Protein AF-A0A392SIB7-F1 (afdb_monomer_lite)

Foldseek 3Di:
DDDPQPPHDDPAAEDEDPDDPPFADPPPDDDDDYHGDVVVVVCCVPPNDDDDPVRVVVVVVVVVVVVVVVD

Radius of gyration: 14.34 Å; chains: 1; bounding box: 36×32×30 Å

InterPro domains:
  IPR002498 Phosphatidylinositol-4-phosphate 4/5-kinase, core [PF01504] (1-71)
  IPR002498 Phosphatidylinositol-4-phosphate 4/5-kinase, core [PS51455] (1-71)
  IPR027483 Phosphatidylinositol-4-phosphate 4/5-kinase, C-terminal domain superfamily [G3DSA:3.30.810.10] (4-71)

pLDDT: mean 93.55, std 6.92, range [68.25, 98.62]

Structure (mmCIF, N/CA/C/O backbone):
data_AF-A0A392SIB7-F1
#
_entry.id   AF-A0A392SIB7-F1
#
loop_
_atom_site.group_PDB
_atom_site.id
_atom_site.type_symbol
_atom_site.label_atom_id
_atom_site.label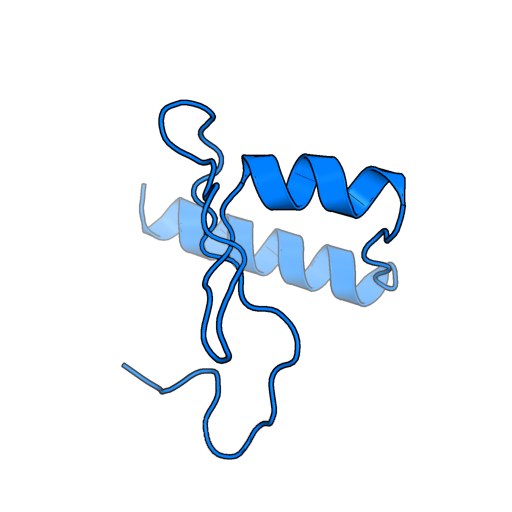_alt_id
_atom_site.label_comp_id
_atom_site.label_asym_id
_atom_site.label_entity_id
_atom_site.label_seq_id
_atom_site.pdbx_PDB_ins_code
_atom_site.Cartn_x
_atom_site.Cartn_y
_atom_site.Cartn_z
_atom_site.occupancy
_atom_site.B_iso_or_equiv
_atom_site.auth_seq_id
_atom_site.auth_comp_id
_atom_site.auth_asym_id
_atom_site.auth_atom_id
_atom_site.pdbx_PDB_model_num
ATOM 1 N N . MET A 1 1 ? -1.472 -19.856 -4.391 1.00 83.19 1 MET A N 1
ATOM 2 C CA . MET A 1 1 ? -1.131 -18.498 -3.914 1.00 83.19 1 MET A CA 1
ATOM 3 C C . MET A 1 1 ? -1.439 -18.439 -2.425 1.00 83.19 1 MET A C 1
ATOM 5 O O . MET A 1 1 ? -2.455 -18.996 -2.024 1.00 83.19 1 MET A O 1
ATOM 9 N N . GLU A 1 2 ? -0.550 -17.871 -1.611 1.00 94.38 2 GLU A N 1
ATOM 10 C CA . GLU A 1 2 ? -0.714 -17.813 -0.150 1.00 94.38 2 GLU A CA 1
ATOM 11 C C . GLU A 1 2 ? -1.681 -16.696 0.275 1.00 94.38 2 GLU A C 1
ATOM 13 O O . GLU A 1 2 ? -1.798 -15.671 -0.396 1.00 94.38 2 GLU A O 1
ATOM 18 N N . ASN A 1 3 ? -2.370 -16.878 1.407 1.00 94.50 3 ASN A N 1
ATOM 19 C CA . ASN A 1 3 ? -3.220 -15.837 1.986 1.00 94.50 3 ASN A CA 1
ATOM 20 C C . ASN A 1 3 ? -2.377 -14.873 2.835 1.00 94.50 3 ASN A C 1
ATOM 22 O O . ASN A 1 3 ? -1.990 -15.205 3.957 1.00 94.50 3 ASN A O 1
ATOM 26 N N . LEU A 1 4 ? -2.169 -13.655 2.324 1.00 94.19 4 LEU A N 1
ATOM 27 C CA . LEU A 1 4 ? -1.383 -12.599 2.979 1.00 94.19 4 LEU A CA 1
ATOM 28 C C . LEU A 1 4 ? -1.919 -12.174 4.360 1.00 94.19 4 LEU A C 1
ATOM 30 O O . LEU A 1 4 ? -1.168 -11.630 5.169 1.00 94.19 4 LEU A O 1
ATOM 34 N N . PHE A 1 5 ? -3.200 -12.415 4.651 1.00 94.44 5 PHE A N 1
ATOM 35 C CA . PHE A 1 5 ? -3.873 -11.977 5.879 1.00 94.44 5 PHE A CA 1
ATOM 36 C C . PHE A 1 5 ? -4.259 -13.133 6.812 1.00 94.44 5 PHE A C 1
ATOM 38 O O . PHE A 1 5 ? -5.029 -12.940 7.755 1.00 94.44 5 PHE A O 1
ATOM 45 N N . TYR A 1 6 ? -3.738 -14.343 6.585 1.00 95.50 6 TYR A N 1
ATOM 46 C CA . TYR A 1 6 ? -4.118 -15.518 7.368 1.00 95.50 6 TYR A CA 1
ATOM 47 C C . TYR A 1 6 ? -3.920 -15.312 8.881 1.00 95.50 6 TYR A C 1
ATOM 49 O O . TYR A 1 6 ? -2.820 -15.011 9.347 1.00 95.50 6 TYR A O 1
ATOM 57 N N . LYS A 1 7 ? -5.005 -15.487 9.654 1.00 95.94 7 LYS A N 1
ATOM 58 C CA . LYS A 1 7 ? -5.058 -15.292 11.119 1.00 95.94 7 LYS A CA 1
ATOM 59 C C . LYS A 1 7 ? -4.548 -13.919 11.596 1.00 95.94 7 LYS A C 1
ATOM 61 O O . LYS A 1 7 ? -4.070 -13.791 12.723 1.00 95.94 7 LYS A O 1
ATOM 66 N N . ARG A 1 8 ? -4.653 -12.876 10.765 1.00 93.94 8 ARG A N 1
ATOM 67 C CA . ARG A 1 8 ? -4.344 -11.486 11.135 1.00 93.94 8 ARG A CA 1
ATOM 68 C C . ARG A 1 8 ? -5.616 -10.642 11.117 1.00 93.94 8 ARG A C 1
ATOM 70 O O . ARG A 1 8 ? -6.440 -10.782 10.223 1.00 93.94 8 ARG A O 1
ATOM 77 N N . ASN A 1 9 ? -5.752 -9.738 12.086 1.00 92.88 9 ASN A N 1
ATOM 78 C CA . ASN A 1 9 ? -6.782 -8.702 12.056 1.00 92.88 9 ASN A CA 1
ATOM 79 C C . ASN A 1 9 ? -6.199 -7.447 11.389 1.00 92.88 9 ASN A C 1
ATOM 81 O O . ASN A 1 9 ? -5.276 -6.832 11.928 1.00 92.88 9 ASN A O 1
ATOM 85 N N . ILE A 1 10 ? -6.693 -7.108 10.199 1.00 92.50 10 ILE A N 1
ATOM 86 C CA . ILE A 1 10 ? -6.172 -6.019 9.370 1.00 92.50 10 ILE A CA 1
ATOM 87 C C . ILE A 1 10 ? -7.145 -4.844 9.413 1.00 92.50 10 ILE A C 1
ATOM 89 O O . ILE A 1 10 ? -8.274 -4.941 8.950 1.00 92.50 10 ILE A O 1
ATOM 93 N N . SER A 1 11 ? -6.690 -3.709 9.947 1.00 90.25 11 SER A N 1
ATOM 94 C CA . SER A 1 11 ? -7.542 -2.523 10.125 1.00 90.25 11 SER A CA 1
ATOM 95 C C . SER A 1 11 ? -7.810 -1.742 8.835 1.00 90.25 11 SER A C 1
ATOM 97 O O . SER A 1 11 ? -8.775 -0.984 8.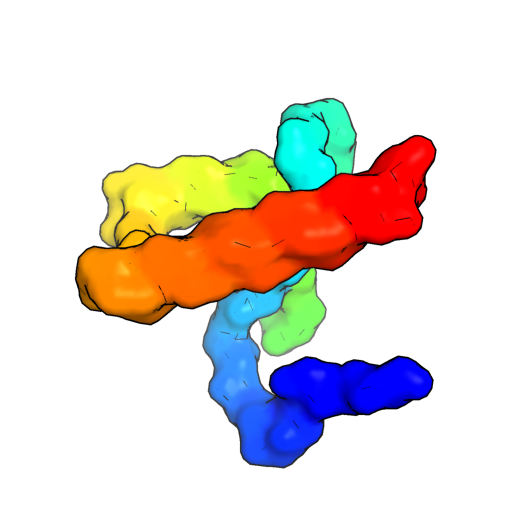768 1.00 90.25 11 SER A O 1
ATOM 99 N N . ARG A 1 12 ? -6.932 -1.866 7.832 1.00 90.81 12 ARG A N 1
ATOM 100 C CA . ARG A 1 12 ? -6.987 -1.134 6.561 1.00 90.81 12 ARG A CA 1
ATOM 101 C C . ARG A 1 12 ? -6.376 -1.983 5.451 1.00 90.81 12 ARG A C 1
ATOM 103 O O . ARG A 1 12 ? -5.247 -2.444 5.601 1.00 90.81 12 ARG A O 1
ATOM 110 N N . VAL A 1 13 ? -7.093 -2.135 4.342 1.00 93.81 13 VAL A N 1
ATOM 111 C CA . VAL A 1 13 ? -6.630 -2.860 3.152 1.00 93.81 13 VAL A CA 1
ATOM 112 C C . VAL A 1 13 ? -6.624 -1.909 1.964 1.00 93.81 13 VAL A C 1
ATOM 114 O O . VAL A 1 13 ? -7.579 -1.152 1.780 1.00 93.81 13 VAL A O 1
ATOM 117 N N . TYR A 1 14 ? -5.554 -1.963 1.171 1.00 95.38 14 TYR A N 1
ATOM 118 C CA . TYR A 1 14 ? -5.441 -1.231 -0.084 1.00 95.38 14 TYR A CA 1
ATOM 119 C C . TYR A 1 14 ? -5.142 -2.191 -1.234 1.00 95.38 14 TYR A C 1
ATOM 121 O O . TYR A 1 14 ? -4.284 -3.061 -1.093 1.00 95.38 14 TYR A O 1
ATOM 129 N N . ASP A 1 15 ? -5.823 -2.000 -2.359 1.00 96.12 15 ASP A N 1
ATOM 130 C CA . ASP A 1 15 ? -5.409 -2.508 -3.667 1.00 96.12 15 ASP A CA 1
ATOM 131 C C . ASP A 1 15 ? -4.772 -1.338 -4.421 1.00 96.12 15 ASP A C 1
ATOM 133 O O . ASP A 1 15 ? -5.405 -0.296 -4.580 1.00 96.12 15 ASP A O 1
ATOM 137 N N . LEU A 1 16 ? -3.520 -1.481 -4.852 1.00 97.50 16 LEU A N 1
ATOM 138 C CA . LEU A 1 16 ? -2.730 -0.399 -5.441 1.00 97.50 16 LEU A CA 1
ATOM 139 C C . LEU A 1 16 ? -2.209 -0.827 -6.807 1.00 97.50 16 LEU A C 1
ATOM 141 O O . LEU A 1 16 ? -1.675 -1.924 -6.959 1.00 97.50 16 LEU A O 1
ATOM 145 N N 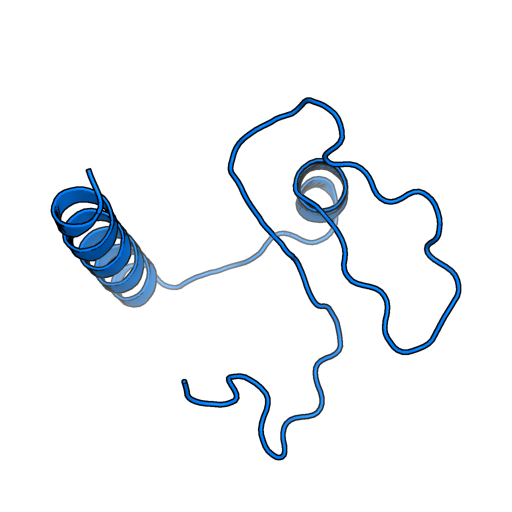. LYS A 1 17 ? -2.349 0.056 -7.794 1.00 96.75 17 LYS A N 1
ATOM 146 C CA . LYS A 1 17 ? -1.897 -0.174 -9.174 1.00 96.75 17 LYS A CA 1
ATOM 147 C C . LYS A 1 17 ? -0.982 0.925 -9.708 1.00 96.75 17 LYS A C 1
ATOM 149 O O . LYS A 1 17 ? -0.459 0.778 -10.805 1.00 96.75 17 LYS A O 1
ATOM 154 N N . GLY A 1 18 ? -0.813 2.029 -8.983 1.00 95.75 18 GLY A N 1
ATOM 155 C CA . GLY A 1 18 ? -0.003 3.173 -9.409 1.00 95.75 18 GLY A CA 1
ATOM 156 C C . GLY A 1 18 ? -0.623 3.998 -10.541 1.00 95.75 18 GLY A C 1
ATOM 157 O O . GLY A 1 18 ? 0.045 4.861 -11.098 1.00 95.75 18 GLY A O 1
ATOM 158 N N . SER A 1 19 ? -1.887 3.747 -10.889 1.00 95.75 19 SER A N 1
ATOM 159 C CA . SER A 1 19 ? -2.652 4.537 -11.861 1.00 95.75 19 SER A CA 1
ATOM 160 C C . SER A 1 19 ? -3.677 5.420 -11.148 1.00 95.75 19 SER A C 1
ATOM 162 O O . SER A 1 19 ? -4.032 5.165 -10.000 1.00 95.75 19 SER A O 1
ATOM 164 N N . GLU A 1 20 ? -4.167 6.459 -11.825 1.00 91.81 20 GLU A N 1
ATOM 165 C CA . GLU A 1 20 ? -5.126 7.407 -11.232 1.00 91.81 20 GLU A CA 1
ATOM 166 C C . GLU A 1 20 ? -6.575 7.120 -11.652 1.00 91.81 20 GLU A C 1
ATOM 168 O O . GLU A 1 20 ? -7.515 7.214 -10.858 1.00 91.81 20 GLU A O 1
ATOM 173 N N . ARG A 1 2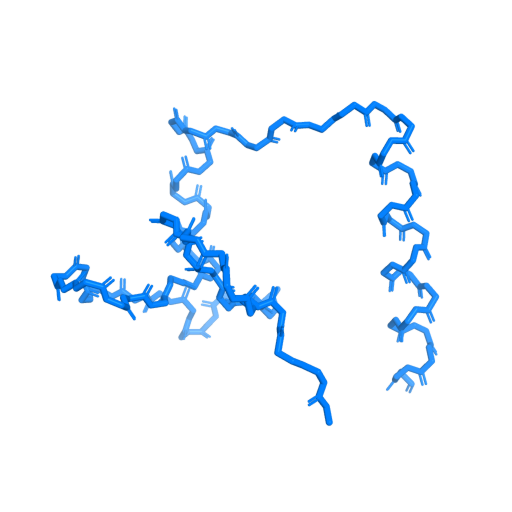1 ? -6.779 6.731 -12.916 1.00 96.19 21 ARG A N 1
ATOM 174 C CA . ARG A 1 21 ? -8.118 6.539 -13.481 1.00 96.19 21 ARG A CA 1
ATOM 175 C C . ARG A 1 21 ? -8.841 5.374 -12.807 1.00 96.19 21 ARG A C 1
ATOM 177 O O . ARG A 1 21 ? -8.346 4.252 -12.802 1.00 96.19 21 ARG A O 1
ATOM 184 N N . SER A 1 22 ? -10.054 5.628 -12.312 1.00 94.56 22 SER A N 1
ATOM 185 C CA . SER A 1 22 ? -10.903 4.617 -11.658 1.00 94.56 22 SER A CA 1
ATOM 186 C C . SER A 1 22 ? -10.253 3.975 -10.423 1.00 94.56 22 SER A C 1
ATOM 188 O O . SER A 1 22 ? -10.547 2.828 -10.091 1.00 94.56 22 SER A O 1
ATOM 190 N N . ARG A 1 23 ? -9.373 4.711 -9.730 1.00 96.94 23 ARG A N 1
ATOM 191 C CA . ARG A 1 23 ? -8.678 4.253 -8.517 1.00 96.94 23 ARG A CA 1
ATOM 192 C C . ARG A 1 23 ? -9.133 4.980 -7.250 1.00 96.94 23 ARG A C 1
ATOM 194 O O . ARG A 1 23 ? -8.329 5.235 -6.359 1.00 96.94 23 ARG A O 1
ATOM 201 N N . TYR A 1 24 ? -10.428 5.285 -7.152 1.00 95.44 24 TYR A N 1
ATOM 202 C CA . TYR A 1 24 ? -11.070 5.809 -5.943 1.00 95.44 24 TYR A CA 1
ATOM 203 C C . TYR A 1 24 ? -12.264 4.937 -5.557 1.00 95.44 24 TYR A C 1
ATOM 205 O O . TYR A 1 24 ? -13.131 4.681 -6.391 1.00 95.44 24 TYR A O 1
ATOM 213 N N . ASN A 1 25 ? -12.316 4.497 -4.301 1.00 94.19 25 ASN A N 1
ATOM 214 C CA . ASN A 1 25 ? -13.488 3.846 -3.733 1.00 94.19 25 ASN A CA 1
ATOM 215 C C . ASN A 1 25 ? -14.253 4.847 -2.854 1.00 94.19 25 ASN A C 1
ATOM 217 O O . ASN A 1 25 ? -13.737 5.281 -1.821 1.00 94.19 25 ASN A O 1
ATOM 221 N N . ALA A 1 26 ? -15.461 5.220 -3.284 1.00 91.38 26 ALA A N 1
ATOM 222 C CA . ALA A 1 26 ? -16.334 6.146 -2.560 1.00 91.38 26 ALA A CA 1
ATOM 223 C C . ALA A 1 26 ? -17.126 5.458 -1.437 1.00 91.38 26 ALA A C 1
ATOM 225 O O . ALA A 1 26 ? -17.467 6.102 -0.443 1.00 91.38 26 ALA A O 1
ATOM 226 N N . ASP A 1 27 ? -17.389 4.154 -1.565 1.00 85.94 27 ASP A N 1
ATOM 227 C CA . ASP A 1 27 ? -18.076 3.403 -0.524 1.00 85.94 27 ASP A CA 1
ATOM 228 C C . ASP A 1 27 ? -17.085 3.013 0.571 1.00 85.94 27 ASP A C 1
ATOM 230 O O . ASP A 1 27 ? -16.317 2.049 0.494 1.00 85.94 27 ASP A O 1
ATOM 234 N N . THR A 1 28 ? -17.095 3.830 1.616 1.00 74.88 28 THR A N 1
ATOM 235 C CA . THR A 1 28 ? -16.273 3.623 2.799 1.00 74.88 28 THR A CA 1
ATOM 236 C C . THR A 1 28 ? -17.063 3.022 3.961 1.00 74.88 28 THR A C 1
ATOM 238 O O . THR A 1 28 ? -16.532 2.937 5.074 1.00 74.88 28 THR A O 1
ATOM 241 N N . THR A 1 29 ? -18.293 2.566 3.723 1.00 73.25 29 THR A N 1
ATOM 242 C CA . THR A 1 29 ? -19.184 2.025 4.748 1.00 73.25 29 THR A CA 1
ATOM 243 C C . THR A 1 29 ? -19.153 0.495 4.723 1.00 73.25 29 THR A C 1
ATOM 245 O O . THR A 1 29 ? -19.540 -0.137 3.754 1.00 73.25 29 THR A O 1
ATOM 248 N N . GLY A 1 30 ? -18.614 -0.133 5.773 1.00 70.69 30 GLY A N 1
ATOM 249 C CA . GLY A 1 30 ? -18.533 -1.597 5.867 1.00 70.69 30 GLY A CA 1
ATOM 250 C C . GLY A 1 30 ? -17.252 -2.119 6.518 1.00 70.69 30 GLY A C 1
ATOM 251 O O . GLY A 1 30 ? -16.243 -1.419 6.617 1.00 70.69 30 GLY A O 1
ATOM 252 N N . THR A 1 31 ? -17.301 -3.372 6.973 1.00 68.25 31 THR A N 1
ATOM 253 C CA . THR A 1 31 ? -16.244 -4.038 7.757 1.00 68.25 31 THR A CA 1
ATOM 254 C C . THR A 1 31 ? -15.065 -4.560 6.929 1.00 68.25 31 THR A C 1
ATOM 256 O O . THR A 1 31 ? -13.984 -4.710 7.483 1.00 68.25 31 THR A O 1
ATOM 259 N N . ASN A 1 32 ? -15.226 -4.777 5.617 1.00 68.25 32 ASN A N 1
ATOM 260 C CA . ASN A 1 32 ? -14.208 -5.385 4.738 1.00 68.25 32 ASN A CA 1
ATOM 261 C C . ASN A 1 32 ? -13.913 -4.555 3.474 1.00 68.25 32 ASN A C 1
ATOM 263 O O . ASN A 1 32 ? -13.706 -5.099 2.390 1.00 68.25 32 ASN A O 1
ATOM 267 N N . LYS A 1 33 ? -13.917 -3.224 3.581 1.00 87.38 33 LYS A N 1
ATOM 268 C CA . LYS A 1 33 ? -13.651 -2.363 2.422 1.00 87.38 33 LYS A CA 1
ATOM 269 C C . LYS A 1 33 ? -12.184 -2.415 1.990 1.00 87.38 33 LYS A C 1
ATOM 271 O O . LYS A 1 33 ? -11.270 -2.310 2.812 1.00 87.38 33 LYS A O 1
ATOM 276 N N . VAL A 1 34 ? -11.976 -2.496 0.680 1.00 93.38 34 VAL A N 1
ATOM 277 C CA . VAL A 1 34 ? -10.665 -2.328 0.047 1.00 93.38 34 VAL A CA 1
ATOM 278 C C . VAL A 1 34 ? -10.595 -0.917 -0.527 1.00 93.38 34 VAL A C 1
ATOM 280 O O . VAL A 1 34 ? -11.432 -0.519 -1.337 1.00 93.38 34 VAL A O 1
ATOM 283 N N . MET A 1 35 ? -9.623 -0.142 -0.060 1.00 95.25 35 MET A N 1
ATOM 284 C CA . MET A 1 35 ? -9.350 1.212 -0.541 1.00 95.25 35 MET A CA 1
ATOM 285 C C . MET A 1 35 ? -8.397 1.165 -1.734 1.00 95.25 35 MET A C 1
ATOM 287 O O . MET A 1 35 ? -7.649 0.204 -1.897 1.00 95.25 35 MET A O 1
ATOM 291 N N . LEU A 1 36 ? -8.415 2.205 -2.562 1.00 96.69 36 LEU A N 1
ATOM 292 C CA . LEU A 1 36 ? -7.610 2.267 -3.781 1.00 96.69 36 LEU A CA 1
ATOM 293 C C . LEU A 1 36 ? -6.553 3.381 -3.701 1.00 96.69 36 LEU A C 1
ATOM 295 O O . LEU A 1 36 ? -6.386 4.032 -2.666 1.00 96.69 36 LEU A O 1
ATOM 299 N N . ASP A 1 37 ? -5.826 3.593 -4.793 1.00 97.31 37 ASP A N 1
ATOM 300 C CA . ASP A 1 37 ? -4.688 4.512 -4.889 1.00 97.31 37 ASP A CA 1
ATOM 301 C C . ASP A 1 37 ? -5.041 5.950 -4.474 1.00 97.31 37 ASP A C 1
ATOM 303 O O . ASP A 1 37 ? -4.346 6.550 -3.653 1.00 97.31 37 ASP A O 1
ATOM 307 N N . MET A 1 38 ? -6.166 6.489 -4.953 1.00 96.50 38 MET A N 1
ATOM 308 C CA . MET A 1 38 ? -6.587 7.854 -4.618 1.00 96.50 38 MET A CA 1
ATOM 309 C C . MET A 1 38 ? -7.012 7.979 -3.147 1.00 96.50 38 MET A C 1
ATOM 311 O O . MET A 1 38 ? -6.698 8.976 -2.499 1.00 96.50 38 MET A O 1
ATOM 315 N N . ASN A 1 39 ? -7.637 6.941 -2.574 1.00 95.44 39 ASN A N 1
ATOM 316 C CA . ASN A 1 39 ? -7.943 6.912 -1.138 1.00 95.44 39 ASN A CA 1
ATOM 317 C C . ASN A 1 39 ? -6.659 6.908 -0.286 1.00 95.44 39 ASN A C 1
ATOM 319 O O . ASN A 1 39 ? -6.620 7.516 0.788 1.00 95.44 39 ASN A O 1
ATOM 323 N N . LEU A 1 40 ? -5.604 6.219 -0.744 1.00 96.00 40 LEU A N 1
ATOM 324 C CA . LEU A 1 40 ? -4.307 6.217 -0.068 1.00 96.00 40 LEU A CA 1
ATOM 325 C C . LEU A 1 40 ? -3.673 7.611 -0.100 1.00 96.00 40 LEU A C 1
ATOM 327 O O . LEU A 1 40 ? -3.225 8.084 0.944 1.00 96.00 40 LEU A O 1
ATOM 331 N N . LEU A 1 41 ? -3.677 8.288 -1.252 1.00 95.50 41 LEU A N 1
ATOM 332 C CA . LEU A 1 41 ? -3.135 9.645 -1.384 1.00 95.50 41 LEU A CA 1
ATOM 333 C C . LEU A 1 41 ? -3.813 10.640 -0.435 1.00 95.50 41 LEU A C 1
ATOM 335 O O . LEU A 1 41 ? -3.131 11.436 0.211 1.00 95.50 41 LEU A O 1
ATOM 339 N N . GLU A 1 42 ? -5.137 10.572 -0.296 1.00 95.00 42 GLU A N 1
ATOM 340 C CA . GLU A 1 42 ? -5.879 11.380 0.679 1.00 95.00 42 GLU A CA 1
ATOM 341 C C . GLU A 1 42 ? -5.499 11.026 2.120 1.00 95.00 42 GLU A C 1
ATOM 343 O O . GLU A 1 42 ? -5.240 11.909 2.941 1.00 95.00 42 GLU A O 1
ATOM 348 N N . THR A 1 43 ? -5.411 9.729 2.424 1.00 94.94 43 THR A N 1
ATOM 349 C CA . THR A 1 43 ? -5.089 9.245 3.770 1.00 94.94 43 THR A CA 1
ATOM 350 C C . THR A 1 43 ? -3.690 9.672 4.204 1.00 94.94 43 THR A C 1
ATOM 352 O O . THR A 1 43 ? -3.514 10.094 5.346 1.00 94.94 43 THR A O 1
ATOM 355 N N . LEU A 1 44 ? -2.693 9.617 3.316 1.00 95.62 44 LEU A N 1
ATOM 356 C CA . LEU A 1 44 ? -1.302 9.952 3.638 1.00 95.62 44 LEU A CA 1
ATOM 357 C C . LEU A 1 44 ? -1.113 11.413 4.069 1.00 95.62 44 LEU A C 1
ATOM 359 O O . LEU A 1 44 ? -0.176 11.692 4.813 1.00 95.62 44 LEU A O 1
ATOM 363 N N . ARG A 1 45 ? -2.020 12.325 3.685 1.00 94.75 45 ARG A N 1
ATOM 364 C CA . ARG A 1 45 ? -1.997 13.733 4.130 1.00 94.75 45 ARG A CA 1
ATOM 365 C C . ARG A 1 45 ? -2.199 13.882 5.637 1.00 94.75 45 ARG A C 1
ATOM 367 O O . ARG A 1 45 ? -1.704 14.834 6.226 1.00 94.75 45 ARG A O 1
ATOM 374 N N . THR A 1 46 ? -2.934 12.958 6.255 1.00 95.31 46 THR A N 1
ATOM 375 C CA . THR A 1 46 ? -3.277 13.014 7.687 1.00 95.31 46 THR A CA 1
ATOM 376 C C . THR A 1 46 ? -2.700 11.848 8.487 1.00 95.31 46 THR A C 1
ATOM 378 O O . THR A 1 46 ? -2.495 11.962 9.692 1.00 95.31 46 THR A O 1
ATOM 381 N N . LYS A 1 47 ? -2.438 10.711 7.833 1.00 94.25 47 LYS A N 1
ATOM 382 C CA . LYS A 1 47 ? -1.981 9.452 8.435 1.00 94.25 47 LYS A CA 1
ATOM 383 C C . LYS A 1 47 ? -0.870 8.829 7.575 1.00 94.25 47 LYS A C 1
ATOM 385 O O . LYS A 1 47 ? -1.115 7.813 6.917 1.00 94.25 47 LYS A O 1
ATOM 390 N N . PRO A 1 48 ? 0.334 9.426 7.554 1.00 94.88 48 PRO A N 1
ATOM 391 C CA . PRO A 1 48 ? 1.464 8.906 6.789 1.00 94.88 48 PRO A CA 1
ATOM 392 C C . PRO A 1 48 ? 1.879 7.498 7.241 1.00 94.88 48 PRO A C 1
ATOM 394 O O . PRO A 1 48 ? 1.723 7.121 8.405 1.00 94.88 48 PRO A O 1
ATOM 397 N N . ILE A 1 49 ? 2.437 6.721 6.310 1.00 94.44 49 ILE A N 1
ATOM 398 C CA . ILE A 1 49 ? 3.033 5.410 6.591 1.00 94.44 49 ILE A CA 1
ATOM 399 C C . ILE A 1 49 ? 4.529 5.612 6.820 1.00 94.44 49 ILE A C 1
ATOM 401 O O . ILE A 1 49 ? 5.266 5.975 5.904 1.00 94.44 49 ILE A O 1
ATOM 405 N N . PHE A 1 50 ? 4.981 5.360 8.044 1.00 95.19 50 PHE A N 1
ATOM 406 C CA . PHE A 1 50 ? 6.393 5.456 8.394 1.00 95.19 50 PHE A CA 1
ATOM 407 C C . PHE A 1 50 ? 7.092 4.111 8.228 1.00 95.19 50 PHE A C 1
ATOM 409 O O . PHE A 1 50 ? 6.579 3.069 8.635 1.00 95.19 50 PHE A O 1
ATOM 416 N N . LEU A 1 51 ? 8.298 4.146 7.666 1.00 96.31 51 LEU A N 1
ATOM 417 C CA . LEU A 1 51 ? 9.138 2.971 7.487 1.00 96.31 51 LEU A CA 1
ATOM 418 C C . LEU A 1 51 ? 10.588 3.324 7.812 1.00 96.31 51 LEU A C 1
ATOM 420 O O . LEU A 1 51 ? 11.116 4.328 7.336 1.00 96.31 51 LEU A O 1
ATOM 424 N N . GLY A 1 52 ? 11.251 2.484 8.608 1.00 98.25 52 GLY A N 1
ATOM 425 C CA . GLY A 1 52 ? 12.675 2.653 8.896 1.00 98.25 52 GLY A CA 1
ATOM 426 C C . GLY A 1 52 ? 13.525 2.531 7.627 1.00 98.25 52 GLY A C 1
ATOM 427 O O . GLY A 1 52 ? 13.219 1.737 6.735 1.00 98.25 52 GLY A O 1
ATOM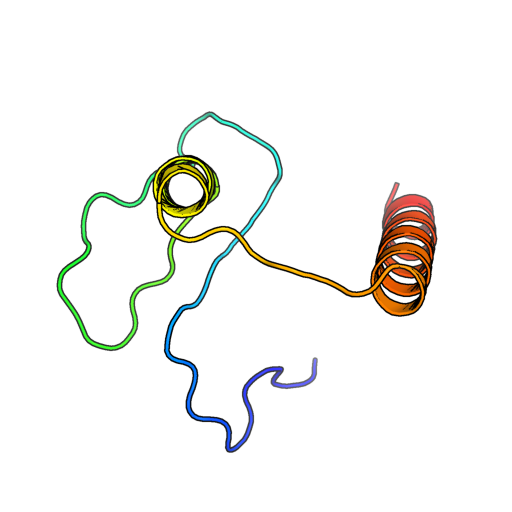 428 N N . SER A 1 53 ? 14.637 3.266 7.557 1.00 98.25 53 SER A N 1
ATOM 429 C CA . SER A 1 53 ? 15.473 3.370 6.347 1.00 98.25 53 SER A CA 1
ATOM 430 C C . SER A 1 53 ? 15.939 2.015 5.794 1.00 98.25 53 SER A C 1
ATOM 432 O O . SER A 1 53 ? 15.919 1.787 4.585 1.00 98.25 53 SER A O 1
ATOM 434 N N . ARG A 1 54 ? 16.314 1.073 6.672 1.00 98.31 54 ARG A N 1
ATOM 435 C CA . ARG A 1 54 ? 16.720 -0.285 6.276 1.00 98.31 54 ARG A CA 1
ATOM 436 C C . ARG A 1 54 ? 15.564 -1.086 5.676 1.00 98.31 54 ARG A C 1
ATOM 438 O O . ARG A 1 54 ? 15.781 -1.812 4.710 1.00 98.31 54 ARG A O 1
ATOM 445 N N . ALA A 1 55 ? 14.368 -0.980 6.251 1.00 98.31 55 ALA A N 1
ATOM 446 C CA . ALA A 1 55 ? 13.191 -1.691 5.762 1.00 98.31 55 ALA A CA 1
ATOM 447 C C . ALA A 1 55 ? 12.718 -1.108 4.423 1.00 98.31 55 ALA A C 1
ATOM 449 O O . ALA A 1 55 ? 12.443 -1.875 3.506 1.00 98.31 55 ALA A O 1
ATOM 450 N N . LYS A 1 56 ? 12.754 0.224 4.274 1.00 98.06 56 LYS A N 1
ATOM 451 C CA . LYS A 1 56 ? 12.457 0.918 3.013 1.00 98.06 56 LYS A CA 1
ATOM 452 C C . LYS A 1 56 ? 13.335 0.422 1.865 1.00 98.06 56 LYS A C 1
ATOM 454 O O . LYS A 1 56 ? 12.803 -0.064 0.876 1.00 98.06 56 LYS A O 1
ATOM 459 N N . ARG A 1 57 ? 14.661 0.401 2.050 1.00 98.38 57 ARG A N 1
ATOM 460 C CA . ARG A 1 57 ? 15.589 -0.109 1.022 1.00 98.38 57 ARG A CA 1
ATOM 461 C C . ARG A 1 57 ? 15.331 -1.567 0.636 1.00 98.38 57 ARG A C 1
ATOM 463 O O . ARG A 1 57 ? 15.505 -1.931 -0.522 1.00 98.38 57 ARG A O 1
ATOM 470 N N . LYS A 1 58 ? 14.970 -2.421 1.603 1.00 98.62 58 LYS A N 1
ATOM 471 C CA . LYS A 1 58 ? 14.645 -3.829 1.326 1.00 98.62 58 LYS A CA 1
ATOM 472 C C . LYS A 1 58 ? 13.368 -3.951 0.497 1.00 98.62 58 LYS A C 1
ATOM 474 O O . LYS A 1 58 ? 13.366 -4.712 -0.462 1.00 98.62 58 LYS A O 1
ATOM 479 N N . LEU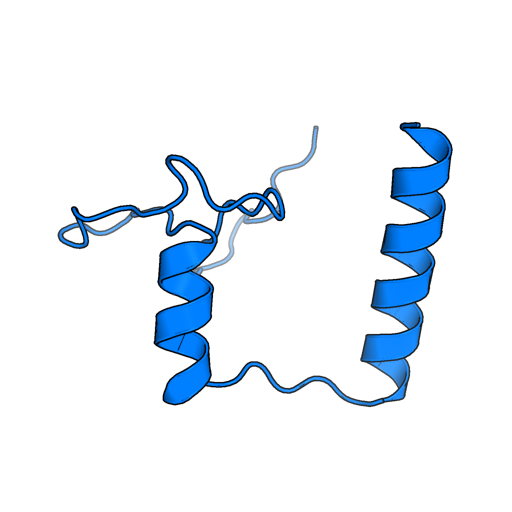 A 1 59 ? 12.328 -3.202 0.863 1.00 98.12 59 LEU A N 1
ATOM 480 C CA . LEU A 1 59 ? 11.057 -3.190 0.147 1.00 98.12 59 LEU A CA 1
ATOM 481 C C . LEU A 1 59 ? 11.238 -2.696 -1.292 1.00 98.12 59 LEU A C 1
ATOM 483 O O . LEU A 1 59 ? 10.830 -3.383 -2.215 1.00 98.12 59 LEU A O 1
ATOM 487 N N . GLU A 1 60 ? 11.906 -1.558 -1.483 1.00 98.12 60 GLU A N 1
ATOM 488 C CA . GLU A 1 60 ? 12.159 -0.986 -2.814 1.00 98.12 60 GLU A CA 1
ATOM 489 C C . GLU A 1 60 ? 12.939 -1.952 -3.711 1.00 98.12 60 GLU A C 1
ATOM 491 O O . GLU A 1 60 ? 12.581 -2.137 -4.869 1.00 98.12 60 GLU A O 1
ATOM 496 N N . ARG A 1 61 ? 13.966 -2.622 -3.170 1.00 98.56 61 ARG A N 1
ATOM 497 C CA . ARG A 1 61 ? 14.730 -3.627 -3.921 1.00 98.56 61 ARG A CA 1
ATOM 498 C C . ARG A 1 61 ? 13.884 -4.844 -4.296 1.00 98.56 61 ARG A C 1
ATOM 500 O O . ARG A 1 61 ? 14.016 -5.329 -5.412 1.00 98.56 61 ARG A O 1
ATOM 507 N N . ALA A 1 62 ? 13.063 -5.349 -3.375 1.00 98.50 62 ALA A N 1
ATOM 508 C CA . ALA A 1 62 ? 12.187 -6.484 -3.654 1.00 98.50 62 ALA A CA 1
ATOM 509 C C . ALA A 1 62 ? 11.175 -6.131 -4.752 1.00 98.50 62 ALA A C 1
ATOM 511 O O . ALA A 1 62 ? 11.109 -6.828 -5.755 1.00 98.50 62 ALA A O 1
ATOM 512 N N . VAL A 1 63 ? 10.493 -4.986 -4.618 1.00 97.81 63 VAL A N 1
ATOM 513 C CA . VAL A 1 63 ? 9.539 -4.496 -5.624 1.00 97.81 63 VAL A CA 1
ATOM 514 C C . VAL A 1 63 ? 10.214 -4.316 -6.980 1.00 97.81 63 VAL A C 1
ATOM 516 O O . VAL A 1 63 ? 9.672 -4.784 -7.969 1.00 97.81 63 VAL A O 1
ATOM 519 N N . TRP A 1 64 ? 11.401 -3.699 -7.034 1.00 98.38 64 TRP A N 1
ATOM 520 C CA . TRP A 1 64 ? 12.144 -3.521 -8.286 1.00 98.38 64 TRP A CA 1
ATOM 521 C C . TRP A 1 64 ? 12.451 -4.851 -8.978 1.00 98.38 64 TRP A C 1
ATOM 523 O O . TRP A 1 64 ? 12.270 -4.981 -10.187 1.00 98.38 64 TRP A O 1
ATOM 533 N N . ASN A 1 65 ? 12.928 -5.838 -8.220 1.00 98.50 65 ASN A N 1
ATOM 534 C CA . ASN A 1 65 ? 13.259 -7.148 -8.770 1.00 98.50 65 ASN A CA 1
ATOM 535 C C . ASN A 1 65 ? 12.006 -7.862 -9.293 1.00 98.50 65 ASN A C 1
ATOM 537 O O . ASN A 1 65 ? 12.028 -8.390 -10.402 1.00 98.50 65 ASN A O 1
ATOM 541 N N . ASP A 1 66 ? 10.920 -7.838 -8.520 1.00 98.44 66 ASP A N 1
ATOM 542 C CA . ASP A 1 66 ? 9.670 -8.506 -8.875 1.00 98.44 66 ASP A CA 1
ATOM 543 C C . ASP A 1 66 ? 9.014 -7.846 -10.095 1.00 98.44 66 ASP A C 1
ATOM 545 O O . ASP A 1 66 ? 8.565 -8.540 -11.004 1.00 98.44 66 ASP A O 1
ATOM 549 N N . THR A 1 67 ? 9.000 -6.510 -10.180 1.00 97.38 67 THR A N 1
ATOM 550 C CA . THR A 1 67 ? 8.454 -5.817 -11.357 1.00 97.38 67 THR A CA 1
ATOM 551 C C . THR A 1 67 ? 9.337 -5.972 -12.587 1.00 97.38 67 THR A C 1
ATOM 553 O O . THR A 1 67 ? 8.800 -6.060 -13.685 1.00 97.38 67 THR A O 1
ATOM 556 N N . SER A 1 68 ? 10.662 -6.065 -12.424 1.00 97.94 68 SER A N 1
ATOM 557 C CA . SER A 1 68 ? 11.578 -6.362 -13.537 1.00 97.94 68 SER A CA 1
ATOM 558 C C . SER A 1 68 ? 11.372 -7.769 -14.099 1.00 97.94 68 SER A C 1
ATOM 560 O O . SER A 1 68 ? 11.613 -7.985 -15.277 1.00 97.94 68 SER A O 1
ATOM 562 N N . PHE A 1 69 ? 10.944 -8.726 -13.271 1.00 98.25 69 PHE A N 1
ATOM 563 C CA . PHE A 1 69 ? 10.596 -10.075 -13.722 1.00 98.25 69 PHE A CA 1
ATOM 564 C C . PHE A 1 69 ? 9.251 -10.128 -14.466 1.00 98.25 69 PHE A C 1
ATOM 566 O O . PHE A 1 69 ? 9.068 -10.973 -15.338 1.00 98.25 69 PHE A O 1
ATOM 573 N N . LEU A 1 70 ? 8.299 -9.263 -14.102 1.00 97.38 70 LEU A N 1
ATOM 574 C CA . LEU A 1 70 ? 6.959 -9.228 -14.698 1.00 97.38 70 LEU A CA 1
ATOM 575 C C . LEU A 1 70 ? 6.865 -8.403 -15.995 1.00 97.38 70 LEU A C 1
ATOM 577 O O . LEU A 1 70 ? 5.861 -8.535 -16.696 1.00 97.38 70 LEU A O 1
ATOM 581 N N . ALA A 1 71 ? 7.842 -7.530 -16.261 1.00 87.31 71 ALA A N 1
ATOM 582 C CA . ALA A 1 71 ? 7.927 -6.688 -17.458 1.00 87.31 71 ALA A CA 1
ATOM 583 C C . ALA A 1 71 ? 8.483 -7.460 -18.664 1.00 87.31 71 ALA A C 1
ATOM 585 O O . ALA A 1 71 ? 7.963 -7.224 -19.778 1.00 87.31 71 ALA A O 1
#

Organism: NCBI:txid97028

Secondary structure (DSSP, 8-state):
---TTTT---S-EE---S--TT-------STTPEE-HHHHHHHHTTS-----HHHHHHHHHHHHHHHHHH-

Sequence (71 aa):
MENLFYKRNISRVYDLKGSERSRYNADTTGTNKVMLDMNLLETLRTKPIFLGSRAKRKLERAVWNDTSFLA